Protein AF-A0A117DY10-F1 (afdb_monomer)

Foldseek 3Di:
DPPPPPPQPLVVLQVVCCVVVVDGQDPCNSVVVVVVVVVVVVVLVVQQVVQCVVVVHPDRDPVSSQVCCCPPVVDHDD

Sequence (78 aa):
MAATQKLYPRATVKRVVKAHSNRNVSKNADILIFLDYMLFMQELMRESSIQSRKAGEKNISPNSVRKVTEADYGFPAI

Nearest PDB structures (foldseek):
  1h3o-assembly2_D  TM=9.084E-01  e=1.580E-02  Homo sapiens
  3mgr-assembly1_B  TM=8.685E-01  e=9.215E-02  Xenopus laevis
  4xuj-assembly1_B  TM=8.583E-01  e=1.456E-01  Xenopus laevis
  8xjv-assembly1_v  TM=8.006E-01  e=1.277E-01  Xenopus laevis
  6f3t-assembly4_L  TM=7.280E-01  e=1.456E-01  Homo sapiens

Structure (mmCIF, N/CA/C/O backbone):
data_AF-A0A117DY10-F1
#
_entry.id   AF-A0A117DY10-F1
#
loop_
_atom_site.group_PDB
_atom_site.id
_atom_site.type_symbol
_atom_site.label_atom_id
_atom_site.label_alt_id
_atom_site.label_comp_id
_atom_site.label_asym_id
_atom_site.label_entity_id
_atom_site.label_seq_id
_atom_site.pdbx_PDB_ins_code
_atom_site.Cartn_x
_atom_site.Cartn_y
_atom_site.Cartn_z
_atom_site.occupancy
_atom_site.B_iso_or_equiv
_atom_site.auth_seq_id
_atom_site.auth_comp_id
_atom_site.auth_asym_id
_atom_site.auth_atom_id
_atom_site.pdbx_PDB_model_num
ATOM 1 N N . MET A 1 1 ? 22.856 -11.726 11.641 1.00 36.19 1 MET A N 1
ATOM 2 C CA . MET A 1 1 ? 22.705 -10.291 11.317 1.00 36.19 1 MET A CA 1
ATOM 3 C C . MET A 1 1 ? 21.250 -10.041 10.961 1.00 36.19 1 MET A C 1
ATOM 5 O O . MET A 1 1 ? 20.751 -10.725 10.077 1.00 36.19 1 MET A O 1
ATOM 9 N N . ALA A 1 2 ? 20.555 -9.144 11.664 1.00 51.88 2 ALA A N 1
ATOM 10 C CA . ALA A 1 2 ? 19.212 -8.735 11.257 1.00 51.88 2 ALA A CA 1
ATOM 11 C C . ALA A 1 2 ? 19.343 -7.936 9.954 1.00 51.88 2 ALA A C 1
ATOM 13 O O . ALA A 1 2 ? 20.077 -6.949 9.914 1.00 51.88 2 ALA A O 1
ATOM 14 N N . ALA A 1 3 ?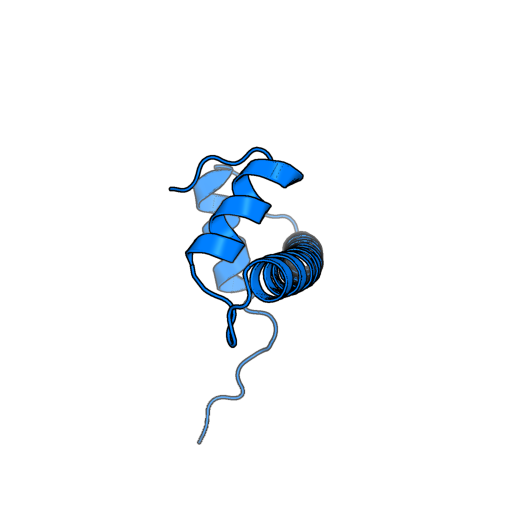 18.706 -8.400 8.878 1.00 58.31 3 ALA A N 1
ATOM 15 C CA . ALA A 1 3 ? 18.677 -7.658 7.628 1.00 58.31 3 ALA A CA 1
ATOM 16 C C . ALA A 1 3 ? 18.076 -6.278 7.913 1.00 58.31 3 ALA A C 1
ATOM 18 O O . ALA A 1 3 ? 16.962 -6.180 8.428 1.00 58.31 3 ALA A O 1
ATOM 19 N N . THR A 1 4 ? 18.817 -5.212 7.616 1.00 58.50 4 THR A N 1
ATOM 20 C CA . THR A 1 4 ? 18.284 -3.854 7.665 1.00 58.50 4 THR A CA 1
ATOM 21 C C . THR A 1 4 ? 17.126 -3.789 6.678 1.00 58.50 4 THR A C 1
ATOM 23 O O . THR A 1 4 ? 17.313 -3.833 5.461 1.00 58.50 4 THR A O 1
ATOM 26 N N . GLN A 1 5 ? 15.899 -3.772 7.202 1.00 61.72 5 GLN A N 1
ATOM 27 C CA . GLN A 1 5 ? 14.706 -3.714 6.376 1.00 61.72 5 GLN A CA 1
ATOM 28 C C . GLN A 1 5 ? 14.722 -2.368 5.659 1.00 61.72 5 GLN 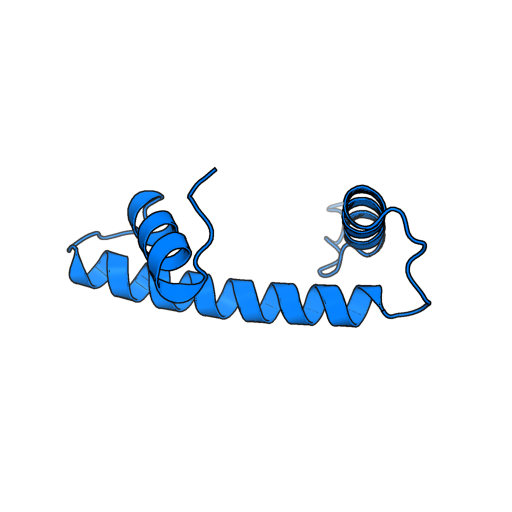A C 1
ATOM 30 O O . GLN A 1 5 ? 14.504 -1.313 6.252 1.00 61.72 5 GLN A O 1
ATOM 35 N N . LYS A 1 6 ? 15.062 -2.396 4.371 1.00 67.81 6 LYS A N 1
ATOM 36 C CA . LYS A 1 6 ? 15.060 -1.200 3.540 1.00 67.81 6 LYS A CA 1
ATOM 37 C C . LYS A 1 6 ? 13.625 -0.682 3.523 1.00 67.81 6 LYS A C 1
ATOM 39 O O . LYS A 1 6 ? 12.755 -1.349 2.969 1.00 67.81 6 LYS A O 1
ATOM 44 N N . LEU A 1 7 ? 13.404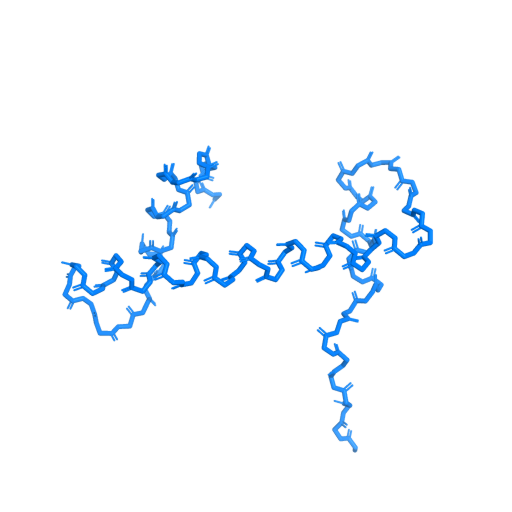 0.489 4.129 1.00 74.75 7 LEU A N 1
ATOM 45 C CA . LEU A 1 7 ? 12.084 1.122 4.281 1.00 74.75 7 LEU A CA 1
ATOM 46 C C . LEU A 1 7 ? 11.314 1.166 2.955 1.00 74.75 7 LEU A C 1
ATOM 48 O O . LEU A 1 7 ? 10.093 1.061 2.927 1.00 74.75 7 LEU A O 1
ATOM 52 N N . TYR A 1 8 ? 12.061 1.275 1.852 1.00 84.00 8 TYR A N 1
ATOM 53 C CA . TYR A 1 8 ? 11.526 1.351 0.511 1.00 84.00 8 TYR A CA 1
ATOM 54 C C . TYR A 1 8 ? 11.947 0.156 -0.387 1.00 84.00 8 TYR A C 1
ATOM 56 O O . TYR A 1 8 ? 13.056 0.149 -0.949 1.00 84.00 8 TYR A O 1
ATOM 64 N N . PRO A 1 9 ? 11.078 -0.861 -0.572 1.00 89.62 9 PRO A N 1
ATOM 65 C CA . PRO A 1 9 ? 11.367 -2.049 -1.379 1.00 89.62 9 PRO A CA 1
ATOM 66 C C . PRO A 1 9 ? 11.164 -1.800 -2.889 1.00 89.62 9 PRO A C 1
ATOM 68 O O . PRO A 1 9 ? 10.206 -2.276 -3.501 1.00 89.62 9 PRO A O 1
ATOM 71 N N . ARG A 1 10 ? 12.114 -1.092 -3.524 1.00 92.44 10 ARG A N 1
ATOM 72 C CA . ARG A 1 10 ? 12.072 -0.699 -4.957 1.00 92.44 10 ARG A CA 1
ATOM 73 C C . ARG A 1 10 ? 11.729 -1.839 -5.921 1.00 92.44 10 ARG A C 1
ATOM 75 O O . ARG A 1 10 ? 10.974 -1.644 -6.870 1.00 92.44 10 ARG A O 1
ATOM 82 N N . ALA A 1 11 ? 12.309 -3.021 -5.704 1.00 93.00 11 ALA A N 1
ATOM 83 C CA . ALA A 1 11 ? 12.106 -4.178 -6.576 1.00 93.00 11 ALA A CA 1
ATOM 84 C C . ALA A 1 11 ? 10.647 -4.660 -6.552 1.00 93.00 11 ALA A C 1
ATOM 86 O O . ALA A 1 11 ? 10.074 -4.947 -7.602 1.00 93.00 11 ALA A O 1
ATOM 87 N N . THR A 1 12 ? 10.030 -4.684 -5.368 1.00 94.00 12 THR A N 1
ATOM 88 C CA . THR A 1 12 ? 8.626 -5.066 -5.191 1.00 94.00 12 THR A CA 1
ATOM 89 C C . THR A 1 12 ? 7.702 -4.074 -5.877 1.00 94.00 12 THR A C 1
ATOM 91 O O . THR A 1 12 ? 6.859 -4.500 -6.661 1.00 94.00 12 THR A O 1
ATOM 94 N N . VAL A 1 13 ? 7.903 -2.769 -5.660 1.00 94.12 13 VAL A N 1
ATOM 95 C CA . VAL A 1 13 ? 7.074 -1.730 -6.294 1.00 94.12 13 VAL A CA 1
ATOM 96 C C . VAL A 1 13 ? 7.141 -1.837 -7.814 1.00 94.12 13 VAL A C 1
ATOM 98 O O . VAL A 1 13 ? 6.108 -1.920 -8.471 1.00 94.12 13 VAL A O 1
ATOM 101 N N . LYS A 1 14 ? 8.344 -1.957 -8.388 1.00 95.12 14 LYS A N 1
ATOM 102 C CA . LYS A 1 14 ? 8.493 -2.137 -9.840 1.00 95.12 14 LYS A CA 1
ATOM 103 C C . LYS A 1 14 ? 7.802 -3.399 -10.358 1.00 95.12 14 LYS A C 1
ATOM 105 O O . LYS A 1 14 ? 7.186 -3.346 -11.419 1.00 95.12 14 LYS A O 1
ATOM 110 N N . ARG A 1 15 ? 7.898 -4.520 -9.633 1.00 95.19 15 ARG A N 1
ATOM 111 C CA . ARG A 1 15 ? 7.261 -5.791 -10.014 1.00 95.19 15 ARG A CA 1
ATOM 112 C C . ARG A 1 15 ? 5.736 -5.680 -10.024 1.00 95.19 15 ARG A C 1
ATOM 114 O O . ARG A 1 15 ? 5.126 -6.093 -11.002 1.00 95.19 15 ARG A O 1
ATOM 121 N N . VAL A 1 16 ? 5.146 -5.106 -8.975 1.00 95.50 16 VAL A N 1
ATOM 122 C CA . VAL A 1 16 ? 3.692 -4.897 -8.868 1.00 95.50 16 VAL A CA 1
ATOM 123 C C . VAL A 1 16 ? 3.210 -3.965 -9.979 1.00 95.50 16 VAL A C 1
ATOM 125 O O . VAL A 1 16 ? 2.346 -4.341 -10.765 1.00 95.50 16 VAL A O 1
ATOM 128 N N . VAL A 1 17 ? 3.835 -2.794 -10.135 1.00 95.62 17 VAL A N 1
ATOM 129 C CA . VAL A 1 17 ? 3.437 -1.818 -11.162 1.00 95.62 17 VAL A CA 1
ATOM 130 C C . VAL A 1 17 ? 3.547 -2.413 -12.564 1.00 95.62 17 VAL A C 1
ATOM 132 O O . VAL A 1 17 ? 2.636 -2.244 -13.370 1.00 95.62 17 VAL A O 1
ATOM 135 N N . LYS A 1 18 ? 4.620 -3.152 -12.871 1.00 95.44 18 LYS A N 1
ATOM 136 C CA . LYS A 1 18 ? 4.774 -3.810 -14.176 1.00 95.44 18 LYS A CA 1
ATOM 137 C C . LYS A 1 18 ? 3.681 -4.854 -14.427 1.00 95.44 18 LYS A C 1
ATOM 139 O O . LYS A 1 18 ? 3.165 -4.902 -15.538 1.00 95.44 18 LYS A O 1
ATOM 144 N N . ALA A 1 19 ? 3.316 -5.646 -13.416 1.00 96.88 19 ALA A N 1
ATOM 145 C CA . ALA A 1 19 ? 2.277 -6.671 -13.531 1.00 96.88 19 ALA A CA 1
ATOM 146 C C . ALA A 1 19 ? 0.880 -6.084 -13.798 1.00 96.88 19 ALA A C 1
ATOM 148 O O . ALA A 1 19 ? 0.106 -6.686 -14.532 1.00 96.88 19 ALA A O 1
ATOM 149 N N . HIS A 1 20 ? 0.571 -4.906 -13.246 1.00 95.06 20 HIS A N 1
ATOM 150 C CA . HIS A 1 20 ? -0.743 -4.272 -13.415 1.00 95.06 20 HIS A CA 1
ATOM 151 C C . HIS A 1 20 ? -0.815 -3.270 -14.575 1.00 95.06 20 HIS A C 1
ATOM 153 O O . HIS A 1 20 ? -1.896 -3.015 -15.092 1.00 95.06 20 HIS A O 1
ATOM 159 N N . SER A 1 21 ? 0.315 -2.702 -15.007 1.00 94.88 21 SER A N 1
ATOM 160 C CA . SER A 1 21 ? 0.351 -1.733 -16.116 1.00 94.88 21 SER A CA 1
ATOM 161 C C . SER A 1 21 ? 0.776 -2.331 -17.457 1.00 94.88 21 SER A C 1
ATOM 163 O O . SER A 1 21 ? 0.588 -1.684 -18.485 1.00 94.88 21 SER A O 1
ATOM 165 N N . ASN A 1 22 ? 1.400 -3.518 -17.462 1.00 94.25 22 ASN A N 1
ATOM 166 C CA . ASN A 1 22 ? 2.092 -4.099 -18.621 1.00 94.25 22 ASN A CA 1
ATOM 167 C C . ASN A 1 22 ? 3.127 -3.150 -19.261 1.00 94.25 22 ASN A C 1
ATOM 169 O O . ASN A 1 22 ? 3.431 -3.246 -20.450 1.00 94.25 22 ASN A O 1
ATOM 173 N N . ARG A 1 23 ? 3.687 -2.218 -18.477 1.00 93.44 23 ARG A N 1
ATOM 174 C CA . ARG A 1 23 ? 4.667 -1.221 -18.930 1.00 93.44 23 ARG A CA 1
ATOM 175 C C . ARG A 1 23 ? 5.933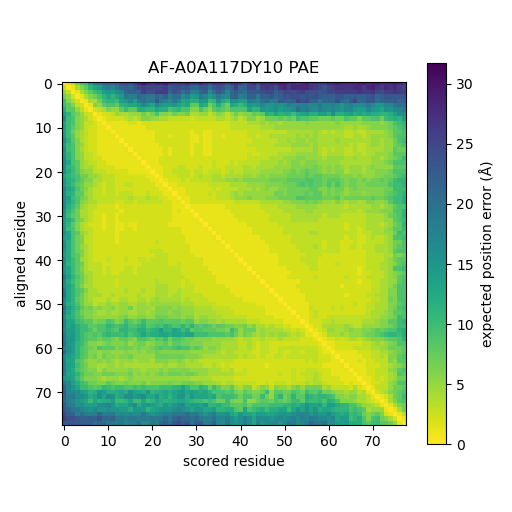 -1.257 -18.085 1.00 93.44 23 ARG A C 1
ATOM 177 O O . ARG A 1 23 ? 5.937 -1.659 -16.921 1.00 93.44 23 ARG A O 1
ATOM 184 N N . ASN A 1 24 ? 7.037 -0.817 -18.684 1.00 93.00 24 ASN A N 1
ATOM 185 C CA . ASN A 1 24 ? 8.274 -0.595 -17.946 1.00 93.00 24 ASN A CA 1
ATOM 186 C C . ASN A 1 24 ? 8.150 0.663 -17.076 1.00 93.00 24 ASN A C 1
ATOM 188 O O . ASN A 1 24 ? 7.550 1.656 -17.480 1.00 93.00 24 ASN A O 1
ATOM 192 N N . VAL A 1 25 ? 8.753 0.623 -15.888 1.00 93.62 25 VAL A N 1
ATOM 193 C CA . VAL A 1 25 ? 8.770 1.750 -14.949 1.00 93.62 25 VAL A CA 1
ATOM 194 C C . VAL A 1 25 ? 10.035 2.574 -15.175 1.00 93.62 25 VAL A C 1
ATOM 196 O O . VAL A 1 25 ? 11.146 2.055 -15.024 1.00 93.62 25 VAL A O 1
ATOM 199 N N . SER A 1 26 ? 9.870 3.853 -15.518 1.00 94.88 26 SER A N 1
ATOM 200 C CA . SER A 1 26 ? 10.972 4.805 -15.696 1.00 94.88 26 SER A CA 1
ATOM 201 C C . SER A 1 26 ? 11.829 4.946 -14.435 1.00 94.88 26 SER A C 1
ATOM 203 O O . SER A 1 26 ? 11.390 4.675 -13.313 1.00 94.88 26 SER A O 1
ATOM 205 N N . LYS A 1 27 ? 13.077 5.399 -14.604 1.00 91.25 27 LYS A N 1
ATOM 206 C CA . LYS A 1 27 ? 13.987 5.647 -13.477 1.00 91.25 27 LYS A CA 1
ATOM 207 C C . LYS A 1 27 ? 13.314 6.583 -12.468 1.00 91.25 27 LYS A C 1
ATOM 209 O O . LYS A 1 27 ? 12.825 7.638 -12.845 1.00 91.25 27 LYS A O 1
ATOM 214 N N . ASN A 1 28 ? 13.312 6.189 -11.196 1.00 93.00 28 ASN A N 1
ATOM 215 C CA . ASN A 1 28 ? 12.761 6.946 -10.066 1.00 93.00 28 ASN A CA 1
ATOM 216 C C . ASN A 1 28 ? 11.239 7.151 -10.049 1.00 93.00 28 ASN A C 1
ATOM 218 O O . ASN A 1 28 ? 10.736 7.563 -9.010 1.00 93.00 28 ASN A O 1
ATOM 222 N N . ALA A 1 29 ? 10.496 6.781 -11.097 1.00 94.69 29 ALA A N 1
ATOM 223 C CA . ALA A 1 29 ? 9.031 6.781 -11.045 1.00 94.69 29 ALA A CA 1
ATOM 224 C C . ALA A 1 29 ? 8.511 5.881 -9.912 1.00 94.69 29 ALA A C 1
ATOM 226 O O . ALA A 1 29 ? 7.547 6.214 -9.237 1.00 94.69 29 ALA A O 1
ATOM 227 N N . ASP A 1 30 ? 9.226 4.788 -9.631 1.00 92.31 30 ASP A N 1
ATOM 228 C CA . ASP A 1 30 ? 8.942 3.908 -8.502 1.00 92.31 30 ASP A CA 1
ATOM 229 C C . ASP A 1 30 ? 8.940 4.651 -7.148 1.00 92.31 30 ASP A C 1
ATOM 231 O O . ASP A 1 30 ? 8.107 4.351 -6.299 1.00 92.31 30 ASP A O 1
ATOM 235 N N . ILE A 1 31 ? 9.820 5.647 -6.960 1.00 93.75 31 ILE A N 1
ATOM 236 C CA . ILE A 1 31 ? 9.903 6.431 -5.714 1.00 93.75 31 ILE A CA 1
ATOM 237 C C . ILE A 1 31 ? 8.619 7.236 -5.508 1.00 93.75 31 ILE A C 1
ATOM 239 O O . ILE A 1 31 ? 8.080 7.243 -4.407 1.00 93.75 31 ILE A O 1
ATOM 243 N N . LEU A 1 32 ? 8.131 7.893 -6.564 1.00 95.31 32 LEU A N 1
ATOM 244 C CA . LEU A 1 32 ? 6.913 8.701 -6.497 1.00 95.31 32 LEU A CA 1
ATOM 245 C C . LEU A 1 32 ? 5.681 7.828 -6.254 1.00 95.31 32 LEU A C 1
ATOM 247 O O . LEU A 1 32 ? 4.863 8.167 -5.412 1.00 95.31 32 LEU A O 1
ATOM 251 N N . ILE A 1 33 ? 5.604 6.666 -6.911 1.00 94.56 33 ILE A N 1
ATOM 252 C CA . ILE A 1 33 ? 4.532 5.685 -6.680 1.00 94.56 33 ILE A CA 1
ATOM 253 C C . ILE A 1 33 ? 4.531 5.214 -5.221 1.00 94.56 33 ILE A C 1
ATOM 255 O O . ILE A 1 33 ? 3.479 5.052 -4.612 1.00 94.56 33 ILE A O 1
ATOM 259 N N . PHE A 1 34 ? 5.708 4.994 -4.635 1.00 94.00 34 PHE A N 1
ATOM 260 C CA . PHE A 1 34 ? 5.784 4.592 -3.236 1.00 94.00 34 PHE A CA 1
ATOM 261 C C . PHE A 1 34 ? 5.442 5.717 -2.265 1.00 94.00 34 PHE A C 1
ATOM 263 O O . PHE A 1 34 ? 4.834 5.450 -1.234 1.00 94.00 34 PHE A O 1
ATOM 270 N N . LEU A 1 35 ? 5.823 6.957 -2.577 1.00 94.56 35 LEU A N 1
ATOM 271 C CA . LEU A 1 35 ? 5.421 8.115 -1.783 1.00 94.56 35 LEU A CA 1
ATOM 272 C C . LEU A 1 35 ? 3.897 8.260 -1.775 1.00 94.56 35 LEU A C 1
ATOM 274 O O . LEU A 1 35 ? 3.316 8.399 -0.705 1.00 94.56 35 LEU A O 1
ATOM 278 N N . ASP A 1 36 ? 3.269 8.157 -2.944 1.00 94.75 36 ASP A N 1
ATOM 279 C CA . ASP A 1 36 ? 1.814 8.183 -3.094 1.00 94.75 36 ASP A CA 1
ATOM 280 C C . ASP A 1 36 ? 1.143 7.065 -2.278 1.00 94.75 36 ASP A C 1
ATOM 282 O O . ASP A 1 36 ? 0.271 7.325 -1.455 1.00 94.75 36 ASP A O 1
ATOM 286 N N . TYR A 1 37 ? 1.660 5.834 -2.367 1.00 93.62 37 TYR A N 1
ATOM 287 C CA . TYR A 1 37 ? 1.216 4.717 -1.525 1.00 93.62 37 TYR A CA 1
ATOM 288 C C . TYR A 1 37 ? 1.374 4.987 -0.017 1.00 93.62 37 TYR A C 1
ATOM 290 O O . TYR A 1 37 ? 0.500 4.627 0.767 1.00 93.62 37 TYR A O 1
ATOM 298 N N . MET A 1 38 ? 2.471 5.611 0.422 1.00 93.31 38 MET A N 1
ATOM 299 C CA . MET A 1 38 ? 2.671 5.949 1.837 1.00 93.31 38 MET A CA 1
ATOM 300 C C . MET A 1 38 ? 1.677 7.003 2.324 1.00 93.31 38 MET A C 1
ATOM 302 O O . MET A 1 38 ? 1.148 6.857 3.425 1.00 93.31 38 MET A O 1
ATOM 306 N N . LEU A 1 39 ? 1.406 8.030 1.515 1.00 94.12 39 LEU A N 1
ATOM 307 C CA . LEU A 1 39 ? 0.405 9.051 1.826 1.00 94.12 39 LEU A CA 1
ATOM 308 C C . LEU A 1 39 ? -0.997 8.434 1.892 1.00 94.12 39 LEU A C 1
ATOM 310 O O . LEU A 1 39 ? -1.707 8.648 2.872 1.00 94.12 39 LEU A O 1
ATOM 314 N N . PHE A 1 40 ? -1.333 7.571 0.931 1.00 93.50 40 PHE A N 1
ATOM 315 C CA . PHE A 1 40 ? -2.564 6.786 0.947 1.00 93.50 40 PHE A CA 1
ATOM 316 C C . PHE A 1 40 ? -2.691 5.938 2.223 1.00 93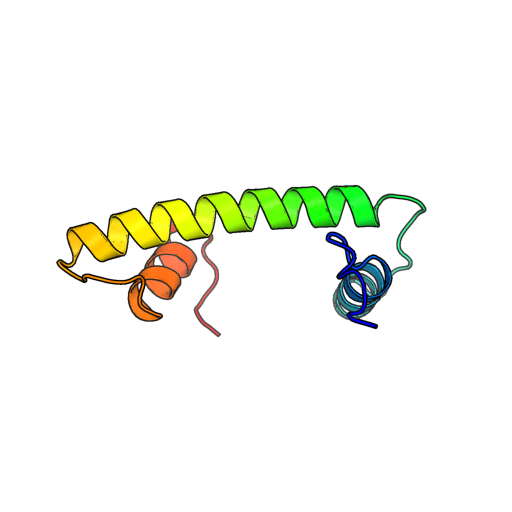.50 40 PHE A C 1
ATOM 318 O O . PHE A 1 40 ? -3.712 5.986 2.901 1.00 93.50 40 PHE A O 1
ATOM 325 N N . MET A 1 41 ? -1.646 5.198 2.612 1.00 93.19 41 MET A N 1
ATOM 326 C CA . MET A 1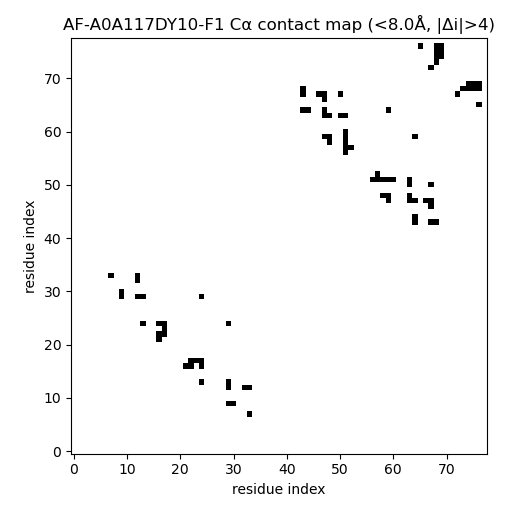 41 ? -1.683 4.375 3.828 1.00 93.19 41 MET A CA 1
ATOM 327 C C . MET A 1 41 ? -1.836 5.215 5.103 1.00 93.19 41 MET A C 1
ATOM 329 O O . MET A 1 41 ? -2.495 4.777 6.045 1.00 93.19 41 MET A O 1
ATOM 333 N N . GLN A 1 42 ? -1.243 6.412 5.159 1.00 93.25 42 GLN A N 1
ATOM 334 C CA . GLN A 1 42 ? -1.413 7.328 6.292 1.00 93.25 42 GLN A CA 1
ATOM 335 C C . GLN A 1 42 ? -2.861 7.807 6.419 1.00 93.25 42 GLN A C 1
ATOM 337 O O . GLN A 1 42 ? -3.410 7.803 7.523 1.00 93.25 42 GLN A O 1
ATOM 342 N N . GLU A 1 43 ? -3.476 8.193 5.303 1.00 93.31 43 GLU A N 1
ATOM 343 C CA . GLU A 1 43 ? -4.870 8.633 5.257 1.00 93.31 43 GLU A CA 1
ATOM 344 C C . GLU A 1 43 ? -5.830 7.485 5.588 1.00 93.31 43 GLU A C 1
ATOM 346 O O . GLU A 1 43 ? -6.618 7.599 6.529 1.00 93.31 43 GLU A O 1
ATOM 351 N N . LEU A 1 44 ? -5.670 6.329 4.935 1.00 93.44 44 LEU A N 1
ATOM 352 C CA . LEU A 1 44 ? -6.475 5.133 5.182 1.00 93.44 44 LEU A CA 1
ATOM 353 C C . LEU A 1 44 ? -6.465 4.736 6.664 1.00 93.44 44 LEU A C 1
ATOM 355 O O . LEU A 1 44 ? -7.513 4.454 7.247 1.00 93.44 44 LEU A O 1
ATOM 359 N N . MET A 1 45 ? -5.290 4.726 7.300 1.00 93.56 45 MET A N 1
ATOM 360 C CA . MET A 1 45 ? -5.165 4.367 8.716 1.00 93.56 45 MET A CA 1
ATOM 361 C C . MET A 1 45 ? -5.767 5.424 9.646 1.00 93.56 45 MET A C 1
ATOM 363 O O . MET A 1 45 ? -6.356 5.069 10.673 1.00 93.56 45 MET A O 1
ATOM 367 N N . ARG A 1 46 ? -5.647 6.711 9.300 1.00 93.19 46 ARG A N 1
ATOM 368 C CA . ARG A 1 46 ? -6.271 7.812 10.045 1.00 93.19 46 ARG A CA 1
ATOM 369 C C . ARG A 1 46 ? -7.791 7.678 10.032 1.00 93.19 46 ARG A C 1
ATOM 371 O O . ARG A 1 46 ? -8.396 7.644 11.104 1.00 93.19 46 ARG A O 1
ATOM 378 N N . GLU A 1 47 ? -8.386 7.544 8.854 1.00 92.81 47 GLU A N 1
ATOM 379 C CA . GLU A 1 47 ? -9.837 7.428 8.704 1.00 92.81 47 GLU A CA 1
ATOM 380 C C . GLU A 1 47 ? -10.362 6.128 9.326 1.00 92.81 47 GLU A C 1
ATOM 382 O O . GLU A 1 47 ? -11.345 6.138 10.071 1.00 92.81 47 GLU A O 1
ATOM 387 N N . SER A 1 48 ? -9.643 5.011 9.162 1.00 93.12 48 SER A N 1
ATOM 388 C CA . SER A 1 48 ? -10.022 3.725 9.772 1.00 93.12 48 SER A CA 1
ATOM 389 C C . SER A 1 48 ? -10.007 3.778 11.302 1.00 93.12 48 SER A C 1
ATOM 391 O O . SER A 1 48 ? -10.837 3.140 11.954 1.00 93.12 48 SER A O 1
ATOM 393 N N . SER A 1 49 ? -9.086 4.552 11.886 1.00 93.31 49 SER A N 1
ATOM 394 C CA . SER A 1 49 ? -9.019 4.808 13.330 1.00 93.31 49 SER A CA 1
ATOM 395 C C . SER A 1 49 ? -10.193 5.664 13.811 1.00 93.31 49 SER A C 1
ATOM 397 O O . SER A 1 49 ? -10.798 5.364 14.842 1.00 93.31 49 SER A O 1
ATOM 399 N N . ILE A 1 50 ? -10.577 6.691 13.045 1.00 92.62 50 ILE A N 1
ATOM 400 C CA . ILE A 1 50 ? -11.754 7.522 13.340 1.00 92.62 50 ILE A CA 1
ATOM 401 C C . ILE A 1 50 ? -13.030 6.673 13.293 1.00 92.62 50 ILE A C 1
ATOM 403 O O . ILE A 1 50 ? -13.833 6.734 14.226 1.00 92.62 50 ILE A O 1
ATOM 407 N N . GLN A 1 51 ? -13.207 5.853 12.254 1.00 91.44 51 GLN A N 1
ATOM 408 C CA . GLN A 1 51 ? -14.373 4.975 12.120 1.00 91.44 51 GLN A CA 1
ATOM 409 C C . GLN A 1 51 ? -14.440 3.920 13.229 1.00 91.44 51 GLN A C 1
ATOM 411 O O . GLN A 1 51 ? -15.497 3.722 13.824 1.00 91.44 51 GLN A O 1
ATOM 416 N N . SER A 1 52 ? -13.309 3.290 13.560 1.00 92.75 52 SER A N 1
ATOM 417 C CA . SER A 1 52 ? -13.213 2.319 14.659 1.00 92.75 52 SER A CA 1
ATOM 418 C C . SER A 1 52 ? -13.625 2.947 16.001 1.00 92.75 52 SER A C 1
ATOM 420 O O . SER A 1 52 ? -14.468 2.402 16.715 1.00 92.75 52 SER A O 1
ATOM 422 N N . ARG A 1 53 ? -13.150 4.167 16.294 1.00 91.56 53 ARG A N 1
ATOM 423 C CA . ARG A 1 53 ? -13.553 4.918 17.496 1.00 91.56 53 ARG A CA 1
ATOM 424 C C . ARG A 1 53 ? -15.040 5.268 17.508 1.00 91.56 53 ARG A C 1
ATOM 426 O O . ARG A 1 53 ? -15.675 5.122 18.548 1.00 91.56 53 ARG A O 1
ATOM 433 N N . LYS A 1 54 ? -15.607 5.699 16.374 1.00 90.94 54 LYS A N 1
ATOM 434 C CA . LYS A 1 54 ? -17.052 5.977 16.245 1.00 90.94 54 LYS A CA 1
ATOM 435 C C . LYS A 1 54 ? -17.904 4.728 16.490 1.00 90.94 54 LYS A C 1
ATOM 437 O O . LYS A 1 54 ? -18.994 4.841 17.038 1.00 90.94 54 LYS A O 1
ATOM 442 N N . ALA A 1 55 ? -17.400 3.554 16.115 1.00 90.81 55 ALA A N 1
ATOM 443 C CA . ALA A 1 55 ? -18.049 2.268 16.353 1.00 90.81 55 ALA A CA 1
ATOM 444 C C . ALA A 1 55 ? -17.866 1.729 17.789 1.00 90.81 55 ALA A C 1
ATOM 446 O O . ALA A 1 55 ? -18.439 0.694 18.121 1.00 90.81 55 ALA A O 1
ATOM 447 N N . GLY A 1 56 ? -17.086 2.403 18.644 1.00 91.56 56 GLY A N 1
ATOM 448 C CA . GLY A 1 56 ? -16.788 1.942 20.005 1.00 91.56 56 GLY A CA 1
ATOM 449 C C . GLY A 1 56 ? -15.766 0.800 20.072 1.00 91.56 56 GLY A C 1
ATOM 450 O O . GLY A 1 56 ? -15.638 0.143 21.106 1.00 91.56 56 GLY A O 1
ATOM 451 N N . GLU A 1 57 ? -15.031 0.548 18.987 1.00 91.19 57 GLU A N 1
ATOM 452 C CA . GLU A 1 57 ? -13.999 -0.485 18.934 1.00 91.19 57 GLU A CA 1
ATOM 453 C C . GLU A 1 57 ? -12.692 0.012 19.582 1.00 91.19 57 GLU A C 1
ATOM 455 O O . GLU A 1 57 ? -12.288 1.165 19.429 1.00 91.19 57 GLU A O 1
ATOM 460 N N . LYS A 1 58 ? -12.000 -0.872 20.317 1.00 87.12 58 LYS A N 1
ATOM 461 C CA . LYS A 1 58 ? -10.712 -0.546 20.966 1.00 87.12 58 LYS A CA 1
ATOM 462 C C . LYS A 1 58 ? -9.524 -0.557 20.000 1.00 87.12 58 LYS A C 1
ATOM 464 O O . LYS A 1 58 ? -8.526 0.103 20.265 1.00 87.12 58 LYS A O 1
ATOM 469 N N . ASN A 1 59 ? -9.627 -1.322 18.917 1.00 91.50 59 ASN A N 1
ATOM 470 C CA . ASN A 1 59 ? -8.578 -1.525 17.922 1.00 91.50 59 ASN A CA 1
ATOM 471 C C . ASN A 1 59 ? -9.169 -1.375 16.523 1.00 91.50 59 ASN A C 1
ATOM 473 O O . ASN A 1 59 ? -10.343 -1.680 16.318 1.00 91.50 59 ASN A O 1
ATOM 477 N N . ILE A 1 60 ? -8.329 -0.993 15.560 1.00 91.94 60 ILE A N 1
ATOM 478 C CA . ILE A 1 60 ? -8.708 -0.973 14.145 1.00 91.94 60 ILE A CA 1
ATOM 479 C C . ILE A 1 60 ? -9.063 -2.399 13.720 1.00 91.94 60 ILE A C 1
ATOM 481 O O . ILE A 1 60 ? -8.243 -3.312 13.842 1.00 91.94 60 ILE A O 1
ATOM 485 N N . SER A 1 61 ? -10.288 -2.579 13.235 1.00 91.12 61 SER A N 1
ATOM 486 C CA . SER A 1 61 ? -10.787 -3.856 12.742 1.00 91.12 61 SER A CA 1
ATOM 487 C C . SER A 1 61 ? -10.775 -3.894 11.210 1.00 91.12 61 SER A C 1
ATOM 489 O O . SER A 1 61 ? -10.795 -2.851 10.552 1.00 91.12 61 SER A O 1
ATOM 491 N N . PRO A 1 62 ? -10.808 -5.088 10.594 1.00 90.19 62 PRO A N 1
ATOM 492 C CA . PRO A 1 62 ? -10.974 -5.202 9.144 1.00 90.19 62 PRO 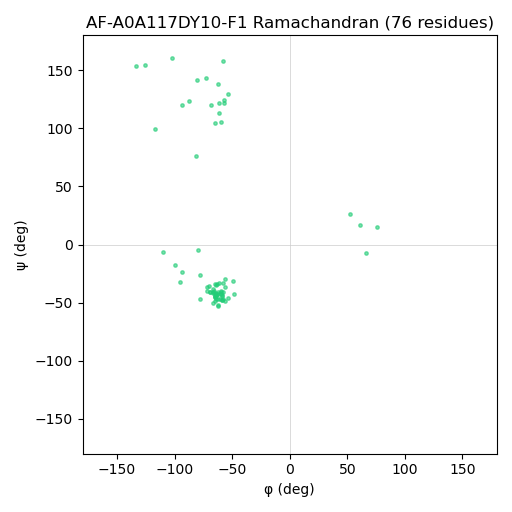A CA 1
ATOM 493 C C . PRO A 1 62 ? -12.243 -4.506 8.629 1.00 90.19 62 PRO A C 1
ATOM 495 O O . PRO A 1 62 ? -12.271 -4.017 7.504 1.00 90.19 62 PRO A O 1
ATOM 498 N N . ASN A 1 63 ? -13.291 -4.435 9.457 1.00 89.75 63 ASN A N 1
ATOM 499 C CA . ASN A 1 63 ? -14.555 -3.794 9.110 1.00 89.75 63 ASN A CA 1
ATOM 500 C C . ASN A 1 63 ? -14.416 -2.270 9.000 1.00 89.75 63 ASN A C 1
ATOM 502 O O . ASN A 1 63 ? -14.959 -1.673 8.072 1.00 89.75 63 ASN A O 1
ATOM 506 N N . SER A 1 64 ? -13.669 -1.635 9.911 1.00 89.56 64 SER A N 1
ATOM 507 C CA . SER A 1 64 ? -13.452 -0.187 9.841 1.00 89.56 64 SER A CA 1
ATOM 508 C C . SER A 1 64 ? -12.631 0.203 8.608 1.00 89.56 64 SER A C 1
ATOM 510 O O . SER A 1 64 ? -12.976 1.180 7.949 1.00 89.56 64 SER A O 1
ATOM 512 N N . VAL A 1 65 ? -11.632 -0.605 8.234 1.00 91.81 65 VAL A N 1
ATOM 513 C CA . VAL A 1 65 ? -10.848 -0.406 7.000 1.00 91.81 65 VAL A CA 1
ATOM 514 C C . VAL A 1 65 ? -11.711 -0.577 5.748 1.00 91.81 65 VAL A C 1
ATOM 516 O O . VAL A 1 65 ? -11.643 0.256 4.844 1.00 91.81 65 VAL A O 1
ATOM 519 N N . ARG A 1 66 ? -12.558 -1.616 5.690 1.00 89.12 66 ARG A N 1
ATOM 520 C CA . ARG A 1 66 ? -13.467 -1.842 4.550 1.00 89.12 66 ARG A CA 1
ATOM 521 C C . ARG A 1 66 ? -14.410 -0.666 4.329 1.00 89.12 66 ARG A C 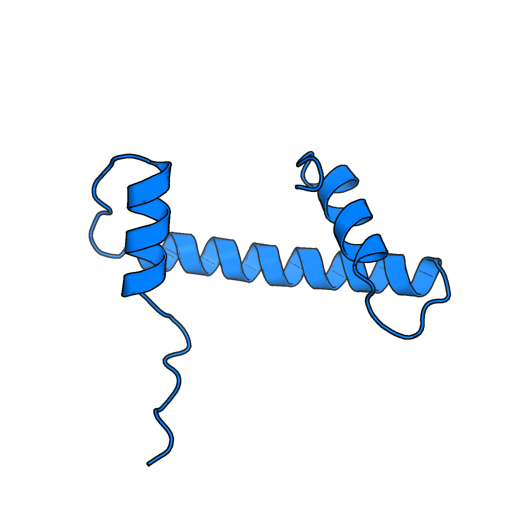1
ATOM 523 O O . ARG A 1 66 ? -14.483 -0.159 3.218 1.00 89.12 66 ARG A O 1
ATOM 530 N N . LYS A 1 67 ? -15.048 -0.174 5.395 1.00 87.94 67 LYS A N 1
ATOM 531 C CA . LYS A 1 67 ? -15.973 0.966 5.309 1.00 87.94 67 LYS A CA 1
ATOM 532 C C . LYS A 1 67 ? -15.319 2.228 4.753 1.00 87.94 67 LYS A C 1
ATOM 534 O O . LYS A 1 67 ? -15.920 2.890 3.921 1.00 87.94 67 LYS A O 1
ATOM 539 N N . VAL A 1 68 ? -14.105 2.554 5.201 1.00 89.81 68 VAL A N 1
ATOM 540 C CA . VAL A 1 68 ? -13.342 3.705 4.680 1.00 89.81 68 VAL A CA 1
ATOM 541 C C . VAL A 1 68 ? -12.983 3.497 3.212 1.00 89.81 68 VAL A C 1
ATOM 543 O O . VAL A 1 68 ? -13.144 4.395 2.396 1.00 89.81 68 VAL A O 1
ATOM 546 N N . THR A 1 69 ? -12.543 2.289 2.857 1.00 87.12 69 THR A N 1
ATOM 547 C CA . THR A 1 69 ? -12.144 1.956 1.481 1.00 87.12 69 THR A CA 1
ATOM 548 C C . THR A 1 69 ? -13.313 2.092 0.497 1.00 87.12 69 THR A C 1
ATOM 550 O O . THR A 1 69 ? -13.150 2.653 -0.586 1.00 87.12 69 THR A O 1
ATOM 553 N N . GLU A 1 70 ? -14.496 1.624 0.896 1.00 84.75 70 GLU A N 1
ATOM 554 C CA . GLU A 1 70 ? -15.725 1.712 0.104 1.00 84.75 70 GLU A CA 1
ATOM 555 C C . GLU A 1 70 ? -16.272 3.146 0.033 1.00 84.75 70 GLU A C 1
ATOM 557 O O . GLU A 1 70 ? -16.724 3.571 -1.028 1.00 84.75 70 GLU A O 1
ATOM 562 N N . ALA A 1 71 ? -16.226 3.894 1.142 1.00 80.00 71 ALA A N 1
ATOM 563 C CA . ALA A 1 71 ? -16.812 5.231 1.233 1.00 80.00 71 ALA A CA 1
ATOM 564 C C . ALA A 1 71 ? -15.957 6.321 0.572 1.00 80.00 71 ALA A C 1
ATOM 566 O O . ALA A 1 71 ? -16.492 7.134 -0.179 1.00 80.00 71 ALA A O 1
ATOM 567 N N . ASP A 1 72 ? -14.650 6.335 0.845 1.00 76.31 72 ASP A N 1
ATOM 568 C CA . ASP A 1 72 ? -13.782 7.462 0.479 1.00 76.31 72 ASP A CA 1
ATOM 569 C C . ASP A 1 72 ? -13.061 7.234 -0.852 1.00 76.31 72 ASP A C 1
ATOM 571 O O . ASP A 1 72 ? -12.834 8.175 -1.612 1.00 76.31 72 ASP A O 1
ATOM 575 N N . TYR A 1 73 ? -12.736 5.978 -1.172 1.00 70.44 73 TYR A N 1
ATOM 576 C CA . TYR A 1 73 ? -11.981 5.641 -2.381 1.00 70.44 73 TYR A CA 1
ATOM 577 C C . TYR A 1 73 ? -12.810 4.916 -3.448 1.00 70.44 73 TYR A C 1
ATOM 579 O O . TYR A 1 73 ? -12.314 4.685 -4.551 1.00 70.44 73 TYR A O 1
ATOM 587 N N . GLY A 1 74 ? -14.062 4.552 -3.149 1.00 67.94 74 GLY A N 1
ATOM 588 C CA . GLY A 1 74 ? -14.958 3.885 -4.097 1.00 67.94 74 GLY A CA 1
A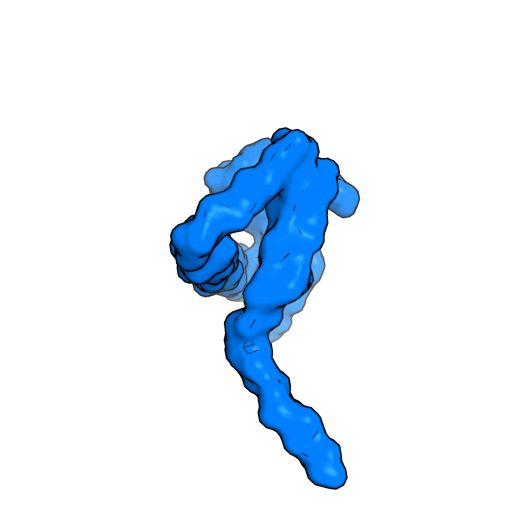TOM 589 C C . GLY A 1 74 ? -14.454 2.522 -4.588 1.00 67.94 74 GLY A C 1
ATOM 590 O O . GLY A 1 74 ? -14.935 2.024 -5.607 1.00 67.94 74 GLY A O 1
ATOM 591 N N . PHE A 1 75 ? -13.484 1.912 -3.896 1.00 65.19 75 PHE A N 1
ATOM 592 C CA . PHE A 1 75 ? -13.020 0.567 -4.219 1.00 65.19 75 PHE A CA 1
ATOM 593 C C . PHE A 1 75 ? -13.896 -0.451 -3.481 1.00 65.19 75 PHE A C 1
ATOM 595 O O . PHE A 1 75 ? -13.982 -0.391 -2.252 1.00 65.19 75 PHE A O 1
ATOM 602 N N . PRO A 1 76 ? -14.534 -1.405 -4.183 1.00 52.72 76 PRO A N 1
ATOM 603 C CA . PRO A 1 76 ? -15.227 -2.493 -3.509 1.00 52.72 76 PRO A CA 1
ATOM 604 C C . PRO A 1 76 ? -14.216 -3.316 -2.702 1.00 52.72 76 PRO A C 1
ATOM 606 O O . PRO A 1 76 ? -13.109 -3.584 -3.179 1.00 52.72 76 PRO A O 1
ATOM 609 N N . ALA A 1 77 ? -14.585 -3.720 -1.483 1.00 53.53 77 ALA A N 1
ATOM 610 C CA . ALA A 1 77 ? -13.779 -4.657 -0.713 1.00 53.53 77 ALA A CA 1
ATOM 611 C C . ALA A 1 77 ? -13.577 -5.952 -1.526 1.00 53.53 77 ALA A C 1
ATOM 613 O O . ALA A 1 77 ? -14.548 -6.558 -1.979 1.00 53.53 77 ALA A O 1
ATOM 614 N N . ILE A 1 78 ? -12.311 -6.331 -1.733 1.00 53.56 78 ILE A N 1
ATOM 615 C CA . ILE A 1 78 ? -11.899 -7.559 -2.437 1.00 53.56 78 ILE A CA 1
ATOM 616 C C . ILE A 1 78 ? -12.215 -8.792 -1.585 1.00 53.56 78 ILE A C 1
ATOM 618 O O . ILE A 1 78 ? -11.990 -8.727 -0.348 1.00 53.56 78 ILE A O 1
#

Organism: Aspergillus niger (NCBI:txid5061)

InterPro domains:
  IPR003958 Transcription factor CBF/NF-Y/archaeal histone domain [PF00808] (9-66)
  IPR009072 Histone-fold [G3DSA:1.10.20.10] (4-71)
  IPR009072 Histone-fold [SSF47113] (9-70)
  IPR052484 Centromere Protein W/WIP1 [PTHR34832] (1-70)

Radius of gyration: 15.9 Å; Cα contacts (8 Å, |Δi|>4): 47; chains: 1; bounding box: 41×19×40 Å

Mean predicted aligned error: 6.32 Å

pLDDT: mean 86.61, std 13.2, range [36.19, 96.88]

Solvent-accessible surface area (backbone atoms only — not comparable to full-atom values): 4704 Å² total; per-residue (Å²): 131,83,76,81,77,63,93,70,58,62,71,60,52,46,51,54,51,28,72,78,64,78,46,87,78,57,90,67,49,54,57,56,54,49,52,52,51,51,53,50,52,53,50,52,52,52,52,13,44,53,47,13,50,75,71,71,44,95,57,76,43,74,64,28,42,43,52,42,39,40,70,78,68,68,42,76,81,130

Secondary structure (DSSP, 8-state):
------SS-HHHHHHHHHHHH-SPPPTTHHHHHHHHHHHHHHHHHHHHHHHHHHTT-SS--HHHHHHHHHHHS-PPP-